Protein AF-A0A6L9QJY6-F1 (afdb_monomer_lite)

Secondary structure (DSSP, 8-state):
---------EEEEE--TTHHHHHHHS-HHHHHHHHHHHHHHHHHHHHHTT-EEEEEETTEEEEEESSSS--TTHHHHHHHHHHHHHHH--

Sequence (90 aa):
DLGGELREVAVIFVDIIGSTRLAADRPPAEVVRLLNDFFAVVVEVIGAHGGWINKFEGDAALAIFGAPLALDGAPGRALAASRELARRLR

Foldseek 3Di:
DPDDDDDDKDKDKDFDPCLVVVCVPDDPVVSVVVLVVLVVLLCVLCVVLPWDFPDDDRRMTMIIFCPPHGDPPRVVSVVVSVVVSVVVVD

Organism: NCBI:txid453573

Radius of gyration: 14.77 Å; chains: 1; bounding box: 30×35×41 Å

pLDDT: mean 94.81, std 6.83, range [54.44, 98.75]

Structure (mmCIF, N/CA/C/O backbone):
data_AF-A0A6L9QJY6-F1
#
_entry.id   AF-A0A6L9QJY6-F1
#
loop_
_atom_site.group_PDB
_atom_site.id
_atom_site.type_symbol
_atom_site.label_atom_id
_atom_site.label_alt_id
_atom_site.label_comp_id
_atom_site.label_asym_id
_atom_site.label_entity_id
_atom_site.label_seq_id
_atom_site.pdbx_PDB_ins_code
_atom_site.Cartn_x
_atom_site.Cartn_y
_atom_site.Cartn_z
_atom_site.occupancy
_atom_site.B_iso_or_equiv
_atom_site.auth_seq_id
_atom_site.auth_comp_id
_atom_site.auth_asym_id
_atom_site.auth_atom_id
_atom_site.pdbx_PDB_model_num
ATOM 1 N N . ASP A 1 1 ? 6.855 23.040 19.843 1.00 54.44 1 ASP A N 1
ATOM 2 C CA . ASP A 1 1 ? 6.802 21.621 19.457 1.00 54.44 1 ASP A CA 1
ATOM 3 C C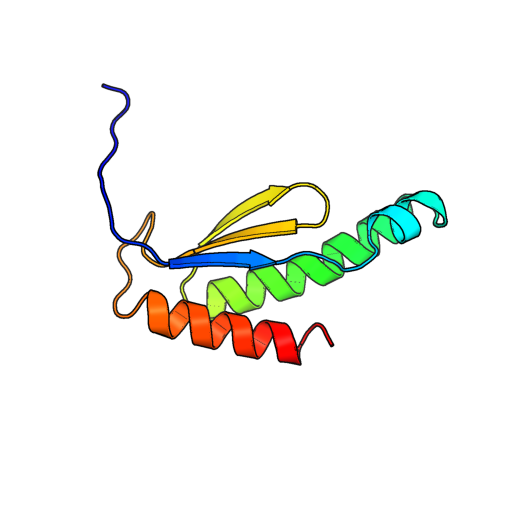 . ASP A 1 1 ? 6.193 21.453 18.087 1.00 54.44 1 ASP A C 1
ATOM 5 O O . ASP A 1 1 ? 5.214 22.123 17.790 1.00 54.44 1 ASP A O 1
ATOM 9 N N . LEU A 1 2 ? 6.763 20.572 17.263 1.00 62.03 2 LEU A N 1
ATOM 10 C CA . LEU A 1 2 ? 6.240 20.240 15.929 1.00 62.03 2 LEU A CA 1
ATOM 11 C C . LEU A 1 2 ? 4.943 19.406 15.969 1.00 62.03 2 LEU A C 1
ATOM 13 O O . LEU A 1 2 ? 4.420 19.067 14.914 1.00 62.03 2 LEU A O 1
ATOM 17 N N . GLY A 1 3 ? 4.399 19.132 17.162 1.00 78.19 3 GLY A N 1
ATOM 18 C CA . GLY A 1 3 ? 3.176 18.354 17.347 1.00 78.19 3 GLY A CA 1
ATOM 19 C C . GLY A 1 3 ? 3.392 16.866 17.059 1.00 78.19 3 GLY A C 1
ATOM 20 O O . GLY A 1 3 ? 4.104 16.481 16.138 1.00 78.19 3 GLY A O 1
ATOM 21 N N . GLY A 1 4 ? 2.801 16.008 17.880 1.00 86.06 4 GLY A N 1
ATOM 22 C CA . GLY A 1 4 ? 2.901 14.561 17.730 1.00 86.06 4 GLY A CA 1
ATOM 23 C C . GLY A 1 4 ? 2.341 13.854 18.951 1.00 86.06 4 GLY A C 1
ATOM 24 O O . GLY A 1 4 ? 2.336 14.409 20.049 1.00 86.06 4 GLY A O 1
ATOM 25 N N . GLU A 1 5 ? 1.862 12.633 18.756 1.00 90.62 5 GLU A N 1
ATOM 26 C CA . GLU A 1 5 ? 1.340 11.801 19.833 1.00 90.62 5 GLU A CA 1
ATOM 27 C C . GLU A 1 5 ? 1.831 10.361 19.693 1.00 90.62 5 GLU A C 1
ATOM 29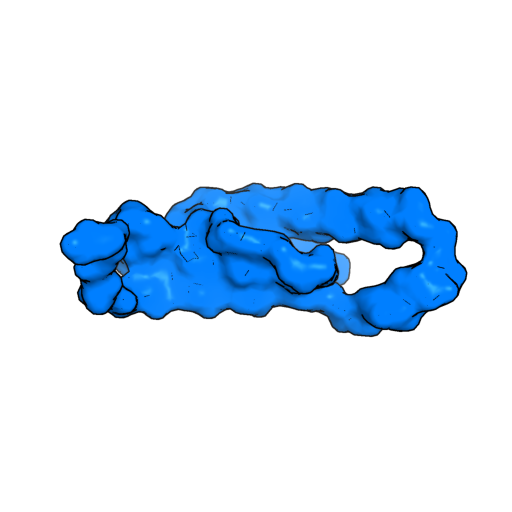 O O . GLU A 1 5 ? 2.137 9.887 18.597 1.00 90.62 5 GLU A O 1
ATOM 34 N N . LEU A 1 6 ? 1.895 9.666 20.826 1.00 91.81 6 LEU A N 1
ATOM 35 C CA . LEU A 1 6 ? 2.070 8.222 20.854 1.00 91.81 6 LEU A CA 1
ATOM 36 C C . LEU A 1 6 ? 0.711 7.575 20.603 1.00 91.81 6 LEU A C 1
ATOM 38 O O . LEU A 1 6 ? -0.238 7.819 21.348 1.00 91.81 6 LEU A O 1
ATOM 42 N N . ARG A 1 7 ? 0.628 6.738 19.569 1.00 91.00 7 ARG A N 1
ATOM 43 C CA . ARG A 1 7 ? -0.593 6.019 19.209 1.00 91.00 7 ARG A CA 1
ATOM 44 C C . ARG A 1 7 ? -0.283 4.573 18.845 1.00 91.00 7 ARG A C 1
ATOM 46 O O . ARG A 1 7 ? 0.701 4.295 18.163 1.00 91.00 7 ARG A O 1
ATOM 53 N N . GLU A 1 8 ? -1.155 3.667 19.271 1.00 94.50 8 GLU A N 1
ATOM 54 C CA . GLU A 1 8 ? -1.150 2.283 18.809 1.00 94.50 8 GLU A CA 1
ATOM 55 C C . GLU A 1 8 ? -1.778 2.190 17.411 1.00 94.50 8 GLU A C 1
ATOM 57 O O . GLU A 1 8 ? -2.892 2.662 17.177 1.00 94.50 8 GLU A O 1
ATOM 62 N N . VAL A 1 9 ? -1.046 1.599 16.470 1.00 97.38 9 VAL A N 1
ATOM 63 C CA . VAL A 1 9 ? -1.442 1.469 15.063 1.00 97.38 9 VAL A CA 1
ATOM 64 C C . VAL A 1 9 ? -1.072 0.087 14.539 1.00 97.38 9 VAL A C 1
ATOM 66 O O . VAL A 1 9 ? -0.196 -0.583 15.087 1.00 97.38 9 VAL A O 1
ATOM 69 N N . ALA A 1 10 ? -1.697 -0.321 13.437 1.00 98.31 10 ALA A N 1
ATOM 70 C CA . ALA A 1 10 ? -1.226 -1.449 12.641 1.00 98.31 10 ALA A CA 1
ATOM 71 C C . ALA A 1 10 ? -0.548 -0.936 11.366 1.00 98.31 10 ALA A C 1
ATOM 73 O O . ALA A 1 10 ? -1.003 0.033 10.760 1.00 98.31 10 ALA A O 1
ATOM 74 N N . VAL A 1 11 ? 0.539 -1.586 10.956 1.00 98.06 11 VAL A N 1
ATOM 75 C CA . VAL A 1 11 ? 1.330 -1.190 9.785 1.00 98.06 11 VAL A CA 1
ATOM 76 C C . VAL A 1 11 ? 1.451 -2.373 8.834 1.00 98.06 11 VAL A C 1
ATOM 78 O O . VAL A 1 11 ? 1.691 -3.499 9.268 1.00 98.06 11 VAL A O 1
ATOM 81 N N . ILE A 1 12 ? 1.295 -2.112 7.539 1.00 98.25 12 ILE A N 1
ATOM 82 C CA . ILE A 1 12 ? 1.581 -3.064 6.466 1.00 98.25 12 ILE A CA 1
ATOM 83 C C . ILE A 1 12 ? 2.764 -2.531 5.667 1.00 98.25 12 ILE A C 1
ATOM 85 O O . ILE A 1 12 ? 2.747 -1.384 5.221 1.00 98.25 12 ILE A O 1
ATOM 89 N N . PHE A 1 13 ? 3.748 -3.397 5.451 1.00 97.44 13 PHE A N 1
ATOM 90 C CA . PHE A 1 13 ? 4.737 -3.253 4.392 1.00 97.44 13 PHE A CA 1
ATOM 91 C C . PHE A 1 13 ? 4.424 -4.280 3.309 1.00 97.44 13 PHE A C 1
ATOM 93 O O . PHE A 1 13 ? 4.214 -5.456 3.614 1.00 97.44 13 PHE A O 1
ATOM 100 N N . VAL A 1 14 ? 4.372 -3.836 2.059 1.00 96.38 14 VAL A N 1
ATOM 101 C CA . VAL A 1 14 ? 4.180 -4.700 0.891 1.00 96.38 14 VAL A CA 1
ATOM 102 C C . VAL A 1 14 ? 5.242 -4.366 -0.142 1.00 96.38 14 VAL A C 1
ATOM 104 O O . VAL A 1 14 ? 5.515 -3.192 -0.365 1.00 96.38 14 VAL A O 1
ATOM 107 N N . ASP A 1 15 ? 5.836 -5.395 -0.737 1.00 96.06 15 ASP A N 1
ATOM 108 C CA . ASP A 1 15 ? 6.993 -5.281 -1.620 1.00 96.06 15 ASP A CA 1
ATOM 109 C C . ASP A 1 15 ? 6.934 -6.312 -2.759 1.00 96.06 15 ASP A C 1
ATOM 111 O O . ASP A 1 15 ? 6.306 -7.371 -2.617 1.00 96.06 15 ASP A O 1
ATOM 115 N N . ILE A 1 16 ? 7.579 -6.009 -3.888 1.00 95.00 16 ILE A N 1
ATOM 116 C CA . ILE A 1 16 ? 7.628 -6.882 -5.064 1.00 95.00 16 ILE A CA 1
ATOM 117 C C . ILE A 1 16 ? 8.850 -7.799 -4.985 1.00 95.00 16 ILE A C 1
ATOM 119 O O . ILE A 1 16 ? 9.998 -7.388 -5.138 1.00 95.00 16 ILE A O 1
ATOM 123 N N . ILE A 1 17 ? 8.606 -9.103 -4.876 1.00 94.31 17 ILE A N 1
ATOM 124 C CA . ILE A 1 17 ? 9.679 -10.102 -4.876 1.00 94.31 17 ILE A CA 1
ATOM 125 C C . ILE A 1 17 ? 10.439 -10.073 -6.214 1.00 94.31 17 ILE A C 1
ATOM 127 O O . ILE A 1 17 ? 9.867 -10.293 -7.281 1.00 94.31 17 ILE A O 1
ATOM 131 N N . GLY A 1 18 ? 11.759 -9.875 -6.152 1.00 92.75 18 GLY A N 1
ATOM 132 C CA . GLY A 1 18 ? 12.637 -9.899 -7.329 1.00 92.75 18 GLY A CA 1
ATOM 133 C C . GLY A 1 18 ? 12.651 -8.602 -8.146 1.00 92.75 18 GLY A C 1
ATOM 134 O O . GLY A 1 18 ? 13.201 -8.584 -9.251 1.00 92.75 18 GLY A O 1
ATOM 135 N N . SER A 1 19 ? 12.097 -7.522 -7.604 1.00 91.31 19 SER A N 1
ATOM 136 C CA . SER A 1 19 ? 12.093 -6.170 -8.172 1.00 91.31 19 SER A CA 1
ATOM 137 C C . SER A 1 19 ? 13.453 -5.673 -8.662 1.00 91.31 19 SER A C 1
ATOM 139 O O . SER A 1 19 ? 13.541 -5.125 -9.756 1.00 91.31 19 SER A O 1
ATOM 141 N N . THR A 1 20 ? 14.537 -5.906 -7.915 1.00 91.00 20 THR A N 1
ATOM 142 C CA . THR A 1 20 ? 15.882 -5.446 -8.295 1.00 91.00 20 THR A CA 1
ATOM 143 C C . THR A 1 20 ? 16.324 -6.059 -9.620 1.00 91.00 20 THR A C 1
ATOM 145 O O . THR A 1 20 ? 16.891 -5.374 -10.468 1.00 91.00 20 THR A O 1
ATOM 148 N N . ARG A 1 21 ? 16.023 -7.347 -9.832 1.00 93.50 21 ARG A N 1
ATOM 149 C CA . ARG A 1 21 ? 16.314 -8.032 -11.098 1.00 93.50 21 ARG A CA 1
ATOM 150 C C . ARG A 1 21 ? 15.426 -7.499 -12.217 1.00 93.50 21 ARG A C 1
ATOM 152 O O . ARG A 1 21 ? 15.921 -7.207 -13.297 1.00 93.50 21 ARG A O 1
ATOM 159 N N . LEU A 1 22 ? 14.131 -7.322 -11.945 1.00 91.06 22 LEU A N 1
ATOM 160 C CA . LEU A 1 22 ? 13.201 -6.722 -12.906 1.00 91.06 22 LEU A CA 1
ATOM 161 C C . LEU A 1 22 ? 13.674 -5.336 -13.359 1.00 91.06 22 LEU A C 1
ATOM 163 O O . LEU A 1 22 ? 13.601 -5.036 -14.545 1.00 91.06 22 LEU A O 1
ATOM 167 N N . ALA A 1 23 ? 14.184 -4.522 -12.435 1.00 92.00 23 ALA A N 1
ATOM 168 C CA . ALA A 1 23 ? 14.706 -3.193 -12.722 1.00 92.00 23 ALA A CA 1
ATOM 169 C C . ALA A 1 23 ? 16.020 -3.214 -13.519 1.00 92.00 23 ALA A C 1
ATOM 171 O O . ALA A 1 23 ? 16.259 -2.302 -14.306 1.00 92.00 23 ALA A O 1
ATOM 172 N N . ALA A 1 24 ? 16.858 -4.239 -13.335 1.00 94.38 24 ALA A N 1
ATOM 173 C CA . ALA A 1 24 ? 18.113 -4.395 -14.069 1.00 94.38 24 ALA A CA 1
ATOM 174 C C . ALA A 1 24 ? 17.905 -4.889 -15.511 1.00 94.38 24 ALA A C 1
ATOM 176 O O . ALA A 1 24 ? 18.596 -4.437 -16.422 1.00 94.38 24 ALA A O 1
ATOM 177 N N . ASP A 1 25 ? 16.946 -5.795 -15.715 1.00 95.00 25 ASP A N 1
ATOM 178 C CA . ASP A 1 25 ? 16.797 -6.528 -16.977 1.00 95.00 25 ASP A CA 1
ATOM 179 C C . ASP A 1 25 ? 15.753 -5.914 -17.927 1.00 95.00 25 ASP A C 1
ATOM 181 O O . ASP A 1 25 ? 15.640 -6.342 -19.079 1.00 95.00 25 ASP A O 1
ATOM 185 N N . ARG A 1 26 ? 14.958 -4.936 -17.468 1.00 94.06 26 ARG A N 1
ATOM 186 C CA . ARG A 1 26 ? 13.861 -4.344 -18.253 1.00 94.06 26 ARG A CA 1
ATOM 187 C C . ARG A 1 26 ? 14.069 -2.864 -18.564 1.00 94.06 26 ARG A C 1
ATOM 189 O O . ARG A 1 26 ? 14.676 -2.140 -17.776 1.00 94.06 26 ARG A O 1
ATOM 196 N N . PRO A 1 27 ? 13.488 -2.364 -19.671 1.00 97.12 27 PRO A N 1
ATOM 197 C CA . PRO A 1 27 ? 13.456 -0.934 -19.943 1.00 97.12 27 PRO A CA 1
ATOM 198 C C . PRO A 1 27 ? 12.758 -0.159 -18.808 1.00 97.12 27 PRO A C 1
ATOM 200 O O . PRO A 1 27 ? 11.700 -0.596 -18.342 1.00 97.12 27 PRO A O 1
ATOM 203 N N . PRO A 1 28 ? 13.252 1.033 -18.416 1.00 94.94 28 PRO A N 1
ATOM 204 C CA . PRO A 1 28 ? 12.681 1.807 -17.309 1.00 94.94 28 PRO A CA 1
ATOM 205 C C . PRO A 1 28 ? 11.176 2.078 -17.430 1.00 94.94 28 PRO A C 1
ATOM 207 O O . PRO A 1 28 ? 10.448 2.007 -16.444 1.00 94.94 28 PRO A O 1
ATOM 210 N N . ALA A 1 29 ? 10.682 2.333 -18.646 1.00 96.50 29 ALA A N 1
ATOM 211 C CA . ALA A 1 29 ? 9.259 2.569 -18.889 1.00 96.50 29 ALA A CA 1
ATOM 212 C C . ALA A 1 29 ? 8.383 1.349 -18.545 1.00 96.50 29 ALA A C 1
ATOM 214 O O . ALA A 1 29 ? 7.254 1.508 -18.082 1.00 96.50 29 ALA A O 1
ATOM 215 N N . GLU A 1 30 ? 8.895 0.130 -18.739 1.00 95.81 30 GLU A N 1
ATOM 216 C CA . GLU A 1 30 ? 8.168 -1.086 -18.371 1.00 95.81 30 GLU A CA 1
ATOM 217 C C . GLU A 1 30 ? 8.142 -1.300 -16.861 1.00 95.81 30 GLU A C 1
ATOM 219 O O . GLU A 1 30 ? 7.112 -1.709 -16.327 1.00 95.81 30 GLU A O 1
ATOM 224 N N . VAL A 1 31 ? 9.251 -0.994 -16.183 1.00 95.19 31 VAL A N 1
ATOM 225 C CA . VAL A 1 31 ? 9.355 -1.060 -14.720 1.00 95.19 31 VAL A CA 1
ATOM 226 C C . VAL A 1 31 ? 8.372 -0.080 -14.085 1.00 95.19 31 VAL A C 1
ATOM 228 O O . VAL A 1 31 ? 7.590 -0.471 -13.227 1.00 95.19 31 VAL A O 1
ATOM 231 N N . VAL A 1 32 ? 8.337 1.170 -14.559 1.00 95.12 32 VAL A N 1
ATOM 232 C CA . VAL A 1 32 ? 7.397 2.190 -14.063 1.00 95.12 32 VAL A CA 1
ATOM 233 C C . VAL A 1 32 ? 5.945 1.762 -14.266 1.00 95.12 32 VAL A C 1
ATOM 235 O O . VAL A 1 32 ? 5.132 1.923 -13.361 1.00 95.12 32 VAL A O 1
ATOM 238 N N . ARG A 1 33 ? 5.606 1.186 -15.426 1.00 96.12 33 ARG A N 1
ATOM 239 C CA . ARG A 1 33 ? 4.251 0.678 -15.676 1.00 96.12 33 ARG A CA 1
ATOM 240 C C . ARG A 1 33 ? 3.878 -0.435 -14.695 1.00 96.12 33 ARG A C 1
ATOM 242 O O . ARG A 1 33 ? 2.819 -0.355 -14.087 1.00 96.12 33 ARG A O 1
ATOM 249 N N . LEU A 1 34 ? 4.767 -1.409 -14.489 1.00 94.94 34 LEU A N 1
ATOM 250 C CA . LEU A 1 34 ? 4.559 -2.488 -13.518 1.00 94.94 34 LEU A CA 1
ATOM 251 C C . LEU A 1 34 ? 4.348 -1.946 -12.096 1.00 94.94 34 LEU A C 1
ATOM 253 O O . LEU A 1 34 ? 3.432 -2.384 -11.406 1.00 94.94 34 LEU A O 1
ATOM 257 N N . LEU A 1 35 ? 5.178 -0.990 -11.669 1.00 96.12 35 LEU A N 1
ATOM 258 C CA . LEU A 1 35 ? 5.056 -0.362 -10.353 1.00 96.12 35 LEU A CA 1
ATOM 259 C C . LEU A 1 35 ? 3.725 0.378 -10.204 1.00 96.12 35 LEU A C 1
ATOM 261 O O . LEU A 1 35 ? 3.063 0.232 -9.183 1.00 96.12 35 LEU A O 1
ATOM 265 N N . ASN A 1 36 ? 3.298 1.124 -11.223 1.00 96.62 36 ASN A N 1
ATOM 266 C CA . ASN A 1 36 ? 2.014 1.823 -11.192 1.00 96.62 36 ASN A CA 1
ATOM 267 C C . ASN A 1 36 ? 0.829 0.852 -11.105 1.00 96.62 36 ASN A C 1
ATOM 269 O O . ASN A 1 36 ? -0.089 1.099 -10.325 1.00 96.62 36 ASN A O 1
ATOM 273 N N . ASP A 1 37 ? 0.864 -0.259 -11.846 1.00 96.31 37 ASP A N 1
ATOM 274 C CA . ASP A 1 37 ? -0.180 -1.289 -11.788 1.00 96.31 37 ASP A CA 1
ATOM 275 C C . ASP A 1 37 ? -0.234 -1.946 -10.395 1.00 96.31 37 ASP A C 1
ATOM 277 O O . ASP A 1 37 ? -1.311 -2.115 -9.817 1.00 96.31 37 ASP A O 1
ATOM 281 N N . PHE A 1 38 ? 0.930 -2.250 -9.812 1.00 97.06 38 PHE A N 1
ATOM 282 C CA . PHE A 1 38 ? 1.047 -2.746 -8.439 1.00 97.06 38 PHE A CA 1
ATOM 283 C C . PHE A 1 38 ? 0.500 -1.738 -7.416 1.00 97.06 38 PHE A C 1
ATOM 285 O O . PHE A 1 38 ? -0.356 -2.084 -6.598 1.00 97.06 38 PHE A O 1
ATOM 292 N N . PHE A 1 39 ? 0.939 -0.477 -7.477 1.00 97.88 39 PHE A N 1
ATOM 293 C CA . PHE A 1 39 ? 0.511 0.558 -6.539 1.00 97.88 39 PHE A CA 1
ATOM 294 C C . PHE A 1 39 ? -0.975 0.880 -6.658 1.00 97.88 39 PHE A C 1
ATOM 296 O O . PHE A 1 39 ? -1.601 1.144 -5.635 1.00 97.88 39 PHE A O 1
ATOM 303 N N . ALA A 1 40 ? -1.564 0.807 -7.853 1.00 98.00 40 ALA A N 1
ATOM 304 C CA . ALA A 1 40 ? -3.001 0.984 -8.030 1.00 98.00 40 ALA A CA 1
ATOM 305 C C . ALA A 1 40 ? -3.795 -0.040 -7.204 1.00 98.00 40 ALA A C 1
ATOM 307 O O . ALA A 1 40 ? -4.694 0.339 -6.452 1.00 98.00 40 ALA A O 1
ATOM 308 N N . VAL A 1 41 ? -3.407 -1.321 -7.262 1.00 98.38 41 VAL A N 1
ATOM 309 C CA . VAL A 1 41 ? -4.026 -2.379 -6.448 1.00 98.38 41 VAL A CA 1
ATOM 310 C C . VAL A 1 41 ? -3.795 -2.137 -4.958 1.00 98.38 41 VAL A C 1
ATOM 312 O O . VAL A 1 41 ? -4.727 -2.276 -4.164 1.00 98.38 41 VAL A O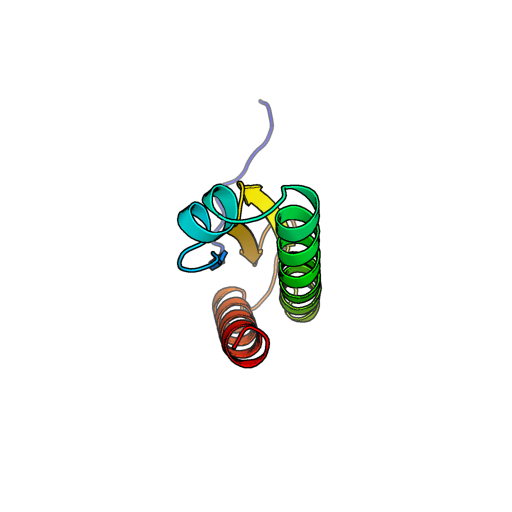 1
ATOM 315 N N . VAL A 1 42 ? -2.573 -1.764 -4.564 1.00 98.44 42 VAL A N 1
ATOM 316 C CA . VAL A 1 42 ? -2.244 -1.502 -3.157 1.00 98.44 42 VAL A CA 1
ATOM 317 C C . VAL A 1 42 ? -3.077 -0.352 -2.595 1.00 98.44 42 VAL A C 1
ATOM 319 O O . VAL A 1 42 ? -3.713 -0.517 -1.558 1.00 98.44 42 VAL A O 1
ATOM 322 N N . VAL A 1 43 ? -3.117 0.792 -3.280 1.00 98.38 43 VAL A N 1
ATOM 323 C CA . VAL A 1 43 ? -3.879 1.980 -2.863 1.00 98.38 43 VAL A CA 1
ATOM 324 C C . VAL A 1 43 ? -5.362 1.653 -2.728 1.00 98.38 43 VAL A C 1
ATOM 326 O O . VAL A 1 43 ? -5.974 2.003 -1.719 1.00 98.38 43 VAL A O 1
ATOM 329 N N . GLU A 1 44 ? -5.928 0.959 -3.716 1.00 98.62 44 GLU A N 1
ATOM 330 C CA . GLU A 1 44 ? -7.340 0.586 -3.719 1.00 98.62 44 GLU A CA 1
ATOM 331 C C . GLU A 1 44 ? -7.688 -0.303 -2.519 1.00 98.62 44 GLU A C 1
ATOM 333 O O . GLU A 1 44 ? -8.611 0.009 -1.766 1.00 98.62 44 GLU A O 1
ATOM 338 N N . VAL A 1 45 ? -6.924 -1.379 -2.296 1.00 98.75 45 VAL A N 1
ATOM 339 C CA . VAL A 1 45 ? -7.189 -2.313 -1.194 1.00 98.75 45 VAL A CA 1
ATOM 340 C C . VAL A 1 45 ? -6.956 -1.642 0.157 1.00 98.75 45 VAL A C 1
ATOM 342 O O . VAL A 1 45 ? -7.807 -1.730 1.037 1.00 98.75 45 VAL A O 1
ATOM 345 N N . ILE A 1 46 ? -5.843 -0.930 0.346 1.00 98.50 46 ILE A N 1
ATOM 346 C CA . ILE A 1 46 ? -5.566 -0.241 1.615 1.00 98.50 46 ILE A CA 1
ATOM 347 C C . ILE A 1 46 ? -6.690 0.747 1.951 1.00 98.50 46 ILE A C 1
ATOM 349 O O . ILE A 1 46 ? -7.216 0.710 3.067 1.00 98.50 46 ILE A O 1
ATOM 353 N N . GLY A 1 47 ? -7.110 1.564 0.979 1.00 98.12 47 GLY A N 1
ATOM 354 C CA . GLY A 1 47 ? -8.210 2.511 1.147 1.00 98.12 47 GLY A CA 1
ATOM 355 C C . GLY A 1 47 ? -9.544 1.829 1.463 1.00 98.12 47 GLY A C 1
ATOM 356 O O . GLY A 1 47 ? -10.243 2.255 2.382 1.00 98.12 47 GLY A O 1
ATOM 357 N N . ALA A 1 48 ? -9.874 0.727 0.780 1.00 98.50 48 ALA A N 1
ATOM 358 C CA . ALA A 1 48 ? -11.110 -0.029 1.009 1.00 98.50 48 ALA A CA 1
ATOM 359 C C . ALA A 1 48 ? -11.222 -0.593 2.439 1.00 98.50 48 ALA A C 1
ATOM 361 O O . ALA A 1 48 ? -12.322 -0.704 2.983 1.00 98.50 48 ALA A O 1
ATOM 362 N N . HIS A 1 49 ? -10.090 -0.901 3.080 1.00 98.50 49 HIS A N 1
ATOM 363 C CA . HIS A 1 49 ? -10.049 -1.379 4.468 1.00 98.50 49 HIS A CA 1
ATOM 364 C C . HIS A 1 49 ? -9.868 -0.253 5.503 1.00 98.50 49 HIS A C 1
ATOM 366 O O . HIS A 1 49 ? -9.877 -0.515 6.710 1.00 98.50 49 HIS A O 1
ATOM 372 N N . GLY A 1 50 ? -9.793 1.008 5.063 1.00 97.94 50 GLY A N 1
ATOM 373 C CA . GLY A 1 50 ? -9.665 2.193 5.919 1.00 97.94 50 GLY A CA 1
ATOM 374 C C . GLY A 1 50 ? -8.230 2.525 6.335 1.00 97.94 50 GLY A C 1
ATOM 375 O O . GLY A 1 50 ? -8.034 3.325 7.248 1.00 97.94 50 GLY A O 1
ATOM 376 N N . GLY A 1 51 ? -7.235 1.901 5.706 1.00 97.88 51 GLY A N 1
ATOM 377 C CA . GLY A 1 51 ? -5.833 2.248 5.896 1.00 97.88 51 GLY A CA 1
ATOM 378 C C . GLY A 1 51 ? -5.432 3.470 5.073 1.00 97.88 51 GLY A C 1
ATOM 379 O O . GLY A 1 51 ? -6.129 3.895 4.151 1.00 97.88 51 GLY A O 1
ATOM 380 N N . TRP A 1 52 ? -4.271 4.023 5.398 1.00 97.50 52 TRP A N 1
ATOM 381 C CA . TRP A 1 52 ? -3.699 5.185 4.737 1.00 97.50 52 TRP A CA 1
ATOM 382 C C . TRP A 1 52 ? -2.299 4.865 4.219 1.00 97.50 52 TRP A C 1
ATOM 384 O O . TRP A 1 52 ? -1.472 4.315 4.948 1.00 97.50 52 TRP A O 1
ATOM 394 N N . ILE A 1 53 ? -2.023 5.203 2.957 1.00 97.75 53 ILE A N 1
ATOM 395 C CA . ILE A 1 53 ? -0.677 5.073 2.394 1.00 97.75 53 ILE A CA 1
ATOM 396 C C . ILE A 1 53 ? 0.177 6.206 2.938 1.00 97.75 53 ILE A C 1
ATOM 398 O O . ILE A 1 53 ? -0.051 7.370 2.619 1.00 97.75 53 ILE A O 1
AT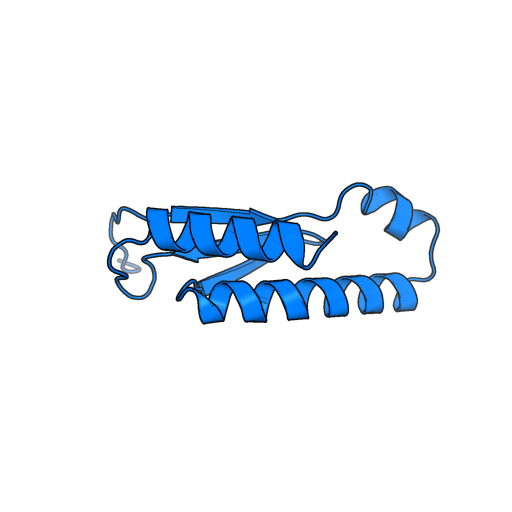OM 402 N N . ASN A 1 54 ? 1.184 5.845 3.724 1.00 97.06 54 ASN A N 1
ATOM 403 C CA . ASN A 1 54 ? 2.136 6.807 4.251 1.00 97.06 54 ASN A CA 1
ATOM 404 C C . ASN A 1 54 ? 3.158 7.212 3.203 1.00 97.06 54 ASN A C 1
ATOM 406 O O . ASN A 1 54 ? 3.455 8.395 3.057 1.00 97.06 54 ASN A O 1
ATOM 410 N N . LYS A 1 55 ? 3.697 6.228 2.479 1.00 96.19 55 LYS A N 1
ATOM 411 C CA . LYS A 1 55 ? 4.617 6.467 1.369 1.00 96.19 55 LYS A CA 1
ATOM 412 C C . LYS A 1 55 ? 4.872 5.220 0.539 1.00 96.19 55 LYS A C 1
ATOM 414 O O . LYS A 1 55 ? 4.616 4.094 0.969 1.00 96.19 55 LYS A O 1
ATOM 419 N N . PHE A 1 56 ? 5.446 5.485 -0.625 1.00 96.44 56 PHE A N 1
ATOM 420 C CA . PHE A 1 56 ? 6.082 4.515 -1.498 1.00 96.44 56 PHE A CA 1
ATOM 421 C C . PHE A 1 56 ? 7.600 4.628 -1.341 1.00 96.44 56 PHE A C 1
ATOM 423 O O . PHE A 1 56 ? 8.137 5.736 -1.274 1.00 96.44 56 PHE A O 1
ATOM 430 N N . GLU A 1 57 ? 8.282 3.491 -1.267 1.00 93.06 57 GLU A N 1
ATOM 431 C CA . GLU A 1 57 ? 9.731 3.393 -1.090 1.00 93.06 57 GLU A CA 1
ATOM 432 C C . GLU A 1 57 ? 10.292 2.470 -2.173 1.00 93.06 57 GLU A C 1
ATOM 434 O O . GLU A 1 57 ? 10.458 1.274 -1.968 1.00 93.06 57 GLU A O 1
ATOM 439 N N . GLY A 1 58 ? 10.538 3.038 -3.357 1.00 91.38 58 GLY A N 1
ATOM 440 C CA . GLY A 1 58 ? 10.971 2.268 -4.521 1.00 91.38 58 GLY A CA 1
ATOM 441 C C . GLY A 1 58 ? 9.843 1.387 -5.054 1.00 91.38 58 GLY A C 1
ATOM 442 O O . GLY A 1 58 ? 8.911 1.883 -5.679 1.00 91.38 58 GLY A O 1
ATOM 443 N N . ASP A 1 59 ? 9.962 0.091 -4.814 1.00 94.12 59 ASP A N 1
ATOM 444 C CA . ASP A 1 59 ? 9.045 -0.997 -5.155 1.00 94.12 59 ASP A CA 1
ATOM 445 C C . ASP A 1 59 ? 8.106 -1.397 -4.010 1.00 94.12 59 ASP A C 1
ATOM 447 O O . ASP A 1 59 ? 7.149 -2.143 -4.228 1.00 94.12 59 ASP A O 1
ATOM 451 N N . ALA A 1 60 ? 8.332 -0.849 -2.817 1.00 96.00 60 ALA A N 1
ATOM 452 C CA . ALA A 1 60 ? 7.526 -1.119 -1.643 1.00 96.00 60 ALA A CA 1
ATOM 453 C C . ALA A 1 60 ? 6.519 0.001 -1.338 1.00 96.00 60 ALA A C 1
ATOM 455 O O . ALA A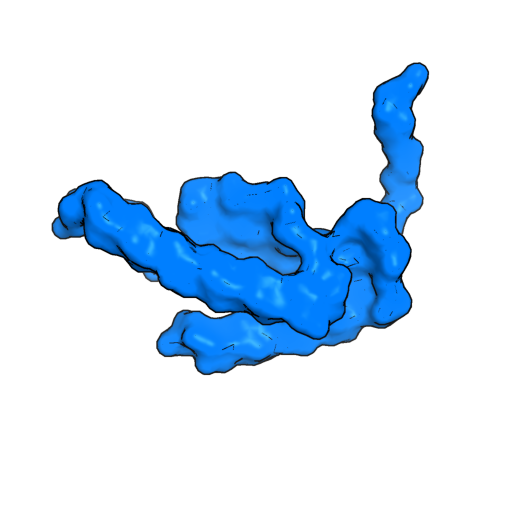 1 60 ? 6.680 1.165 -1.720 1.00 96.00 60 ALA A O 1
ATOM 456 N N . ALA A 1 61 ? 5.483 -0.342 -0.575 1.00 97.88 61 ALA A N 1
ATOM 457 C CA . ALA A 1 61 ? 4.554 0.608 0.024 1.00 97.88 61 ALA A CA 1
ATOM 458 C C . ALA A 1 61 ? 4.412 0.365 1.532 1.00 97.88 61 ALA A C 1
ATOM 460 O O . ALA A 1 61 ? 4.324 -0.779 1.987 1.00 97.88 61 ALA A O 1
ATOM 461 N N . LEU A 1 62 ? 4.334 1.461 2.292 1.00 98.31 62 LEU A N 1
ATOM 462 C CA . LEU A 1 62 ? 4.050 1.472 3.727 1.00 98.31 62 LEU A CA 1
ATOM 463 C C . LEU A 1 62 ? 2.652 2.048 3.952 1.00 98.31 62 LEU A C 1
ATOM 465 O O . LEU A 1 62 ? 2.395 3.220 3.655 1.00 98.31 62 LEU A O 1
ATOM 469 N N . ALA A 1 63 ? 1.763 1.237 4.519 1.00 98.31 63 ALA A N 1
ATOM 470 C CA . ALA A 1 63 ? 0.414 1.635 4.898 1.00 98.31 63 ALA A CA 1
ATOM 471 C C . ALA A 1 63 ? 0.214 1.585 6.415 1.00 98.31 63 ALA A C 1
ATOM 473 O O . ALA A 1 63 ? 0.710 0.681 7.085 1.00 98.31 63 ALA A O 1
ATOM 474 N N . ILE A 1 64 ? -0.548 2.536 6.948 1.00 98.31 64 ILE A N 1
ATOM 475 C CA . ILE A 1 64 ? -0.854 2.658 8.374 1.00 98.31 64 ILE A CA 1
ATOM 476 C C . ILE A 1 64 ? -2.367 2.574 8.576 1.00 98.31 64 ILE A C 1
ATOM 478 O O . ILE A 1 64 ? -3.145 3.169 7.836 1.00 98.31 64 ILE A O 1
ATOM 482 N N . PHE A 1 65 ? -2.788 1.842 9.601 1.00 98.50 65 PHE A N 1
ATOM 483 C CA . PHE A 1 65 ? -4.170 1.715 10.047 1.00 98.50 65 PHE A CA 1
ATOM 484 C C . PHE A 1 65 ? -4.265 2.267 11.469 1.00 98.50 65 PHE A C 1
ATOM 486 O O . PHE A 1 65 ? -3.531 1.829 12.355 1.00 98.50 65 PHE A O 1
ATOM 493 N N . GLY A 1 66 ? -5.170 3.223 11.687 1.00 96.94 66 GLY A N 1
ATOM 494 C CA . GLY A 1 66 ? -5.313 3.928 12.968 1.00 96.94 66 GLY A CA 1
ATOM 495 C C . GLY A 1 66 ? -4.563 5.261 13.052 1.00 96.94 66 GLY A C 1
ATOM 496 O O . GLY A 1 66 ? -4.638 5.930 14.080 1.00 96.94 66 GLY A O 1
ATOM 497 N N . ALA A 1 67 ? -3.882 5.693 11.987 1.00 95.00 67 ALA A N 1
ATOM 498 C CA . ALA A 1 67 ? -3.353 7.050 11.851 1.00 95.00 67 ALA A CA 1
ATOM 499 C C . ALA A 1 67 ? -3.379 7.511 10.376 1.00 95.00 67 ALA A C 1
ATOM 501 O O . ALA A 1 67 ? -3.287 6.665 9.486 1.00 95.00 67 ALA A O 1
ATOM 502 N N . PRO A 1 68 ? -3.502 8.827 10.098 1.00 91.12 68 PRO A N 1
ATOM 503 C CA . PRO A 1 68 ? -3.644 9.926 11.068 1.00 91.12 68 PRO A CA 1
ATOM 504 C C . PRO A 1 68 ? -5.022 9.957 11.752 1.00 91.12 68 PRO A C 1
ATOM 506 O O . PRO A 1 68 ? -5.158 10.464 12.866 1.00 91.12 68 PRO A O 1
ATOM 509 N N . LEU A 1 69 ? -6.035 9.349 11.134 1.00 91.06 69 LEU A N 1
ATOM 510 C CA . LEU A 1 69 ? -7.373 9.206 11.703 1.00 91.06 69 LEU A CA 1
ATOM 511 C C . LEU A 1 69 ? -7.466 7.932 12.546 1.00 91.06 69 LEU A C 1
ATOM 513 O O . LEU A 1 69 ? -6.903 6.900 12.180 1.00 91.06 69 LEU A O 1
ATOM 517 N N . ALA A 1 70 ? -8.181 8.011 13.669 1.00 93.38 70 ALA A N 1
ATOM 518 C CA . ALA A 1 70 ? -8.488 6.839 14.478 1.00 93.38 70 ALA A CA 1
ATOM 519 C C . ALA A 1 70 ? -9.305 5.828 13.658 1.00 93.38 70 ALA A C 1
ATOM 521 O O . ALA A 1 70 ? -10.133 6.210 12.829 1.00 93.38 70 ALA A O 1
ATOM 522 N N . LEU A 1 71 ? -9.059 4.540 13.890 1.00 96.19 71 LEU A N 1
ATOM 523 C CA . LEU A 1 71 ? -9.723 3.461 13.170 1.00 96.19 71 LEU A CA 1
ATOM 524 C C . LEU A 1 71 ? -9.977 2.283 14.105 1.00 96.19 71 LEU A C 1
ATOM 526 O O . LEU A 1 71 ? -9.044 1.586 14.511 1.00 96.19 71 LEU A O 1
ATOM 530 N N . ASP A 1 72 ? -11.249 2.032 14.393 1.00 96.19 72 ASP A N 1
ATOM 531 C CA . ASP A 1 72 ? -11.647 0.905 15.226 1.00 96.19 72 ASP A CA 1
ATOM 532 C C . ASP A 1 72 ? -11.287 -0.424 14.559 1.00 96.19 72 ASP A C 1
ATOM 534 O O . ASP A 1 72 ? -11.553 -0.663 13.373 1.00 96.19 72 ASP A O 1
ATOM 538 N N . GLY A 1 73 ? -10.664 -1.307 15.341 1.00 97.12 73 GLY A N 1
ATOM 539 C CA . GLY A 1 73 ? -10.217 -2.609 14.860 1.00 97.12 73 GLY A CA 1
ATOM 540 C C . GLY A 1 73 ? -9.086 -2.530 13.831 1.00 97.12 73 GLY A C 1
ATOM 541 O O . GLY A 1 73 ? -8.999 -3.415 12.977 1.00 97.12 73 GLY A O 1
ATOM 542 N N . ALA A 1 74 ? -8.223 -1.505 13.898 1.00 98.06 74 ALA A N 1
ATOM 543 C CA . ALA A 1 74 ? -7.087 -1.322 12.989 1.00 98.06 74 ALA A CA 1
ATOM 544 C C . ALA A 1 74 ? -6.272 -2.610 12.718 1.00 98.06 74 ALA A C 1
ATOM 546 O O . ALA A 1 74 ? -6.058 -2.907 11.541 1.00 98.06 74 ALA A O 1
ATOM 547 N N . PRO A 1 75 ? -5.903 -3.445 13.717 1.00 98.19 75 PRO A N 1
ATOM 548 C CA . PRO A 1 75 ? -5.205 -4.708 13.449 1.00 98.19 75 PRO A CA 1
ATOM 549 C C . PRO A 1 75 ? -6.016 -5.702 12.603 1.00 98.19 75 PRO A C 1
ATOM 551 O O . PRO A 1 75 ? -5.482 -6.333 11.691 1.00 98.19 75 PRO A O 1
ATOM 554 N N . GLY A 1 76 ? -7.320 -5.828 12.869 1.00 98.56 76 GLY A N 1
ATOM 555 C CA . GLY A 1 76 ? -8.206 -6.724 12.121 1.00 98.56 76 GLY A CA 1
ATOM 556 C C . GLY A 1 76 ? -8.413 -6.265 10.678 1.00 98.56 76 GLY A C 1
ATOM 557 O O . GLY A 1 76 ? -8.385 -7.081 9.756 1.00 98.56 76 GLY A O 1
ATOM 558 N N . ARG A 1 77 ? -8.553 -4.952 10.474 1.00 98.62 77 ARG A N 1
ATOM 559 C CA . ARG A 1 77 ? -8.655 -4.332 9.146 1.00 98.62 77 ARG A CA 1
ATOM 560 C C . ARG A 1 77 ? -7.361 -4.464 8.349 1.00 98.62 77 ARG A C 1
ATOM 562 O O . ARG A 1 77 ? -7.414 -4.848 7.186 1.00 98.62 77 ARG A O 1
ATOM 569 N N . ALA A 1 78 ? -6.210 -4.247 8.984 1.00 98.69 78 ALA A N 1
ATOM 570 C CA . ALA A 1 78 ? -4.912 -4.478 8.358 1.00 98.69 78 ALA A CA 1
ATOM 571 C C . ALA A 1 78 ? -4.763 -5.943 7.909 1.00 98.69 78 ALA A C 1
ATOM 573 O O . ALA A 1 78 ? -4.386 -6.213 6.772 1.00 98.69 78 ALA A O 1
ATOM 574 N N . LEU A 1 79 ? -5.144 -6.910 8.752 1.00 98.62 79 LEU A N 1
ATOM 575 C CA . LEU A 1 79 ? -5.120 -8.326 8.375 1.00 98.62 79 LEU A CA 1
ATOM 576 C C . LEU A 1 79 ? -6.064 -8.645 7.201 1.00 98.62 79 LEU A C 1
ATOM 578 O O . LEU A 1 79 ? -5.706 -9.436 6.324 1.00 98.62 79 LEU A O 1
ATOM 582 N N . ALA A 1 80 ? -7.261 -8.053 7.172 1.00 98.75 80 ALA A N 1
ATOM 583 C CA . ALA A 1 80 ? -8.202 -8.215 6.065 1.00 98.75 80 ALA A CA 1
ATOM 584 C C . ALA A 1 80 ? -7.635 -7.650 4.750 1.00 98.75 80 ALA A C 1
ATOM 586 O O . ALA A 1 80 ? -7.653 -8.353 3.736 1.00 98.75 80 ALA A O 1
ATOM 587 N N . ALA A 1 81 ? -7.036 -6.456 4.794 1.00 98.75 81 ALA A N 1
ATOM 588 C CA . ALA A 1 81 ? -6.350 -5.846 3.658 1.00 98.75 81 ALA A CA 1
ATOM 589 C C . ALA A 1 81 ? -5.203 -6.727 3.145 1.00 98.75 81 ALA A C 1
ATOM 591 O O . ALA A 1 81 ? -5.148 -7.037 1.957 1.00 98.75 81 ALA A O 1
ATOM 592 N N . SER A 1 82 ? -4.335 -7.217 4.037 1.00 98.50 82 SER A N 1
ATOM 593 C CA . SER A 1 82 ? -3.224 -8.109 3.677 1.00 98.50 82 SER A CA 1
ATOM 594 C C . SER A 1 82 ? -3.696 -9.378 2.965 1.00 98.50 82 SER A C 1
ATOM 596 O O . SER A 1 82 ? -3.080 -9.812 1.992 1.00 98.50 82 SER A O 1
ATOM 598 N N . ARG A 1 83 ? -4.807 -9.977 3.413 1.00 98.50 83 ARG A N 1
ATOM 599 C CA . ARG A 1 83 ? -5.389 -11.166 2.765 1.00 98.50 83 ARG A CA 1
ATOM 600 C C . ARG A 1 83 ? -5.915 -10.864 1.367 1.00 98.50 83 ARG A C 1
ATOM 602 O O . ARG A 1 83 ? -5.783 -11.701 0.477 1.00 98.50 83 ARG A O 1
ATOM 609 N N . GLU A 1 84 ? -6.514 -9.695 1.170 1.00 98.69 84 GLU A N 1
ATOM 610 C CA . GLU A 1 84 ? -6.997 -9.279 -0.142 1.00 98.69 84 GLU A CA 1
ATOM 611 C C . GLU A 1 84 ? -5.850 -8.936 -1.099 1.00 98.69 84 GLU A C 1
ATOM 613 O O . GLU A 1 84 ? -5.860 -9.417 -2.235 1.00 98.69 84 GLU A O 1
ATOM 618 N N . LEU A 1 85 ? -4.829 -8.208 -0.631 1.00 98.31 85 LEU A N 1
ATOM 619 C CA . LEU A 1 85 ? -3.592 -7.961 -1.379 1.00 98.31 85 LEU A CA 1
ATOM 620 C C . LEU A 1 85 ? -2.973 -9.281 -1.842 1.00 98.31 85 LEU A C 1
ATOM 622 O O . LEU A 1 85 ? -2.756 -9.475 -3.035 1.00 98.31 85 LEU A O 1
ATOM 626 N N . ALA A 1 86 ? -2.805 -10.240 -0.927 1.00 96.81 86 ALA A N 1
ATOM 627 C CA . ALA A 1 86 ? -2.259 -11.563 -1.227 1.00 96.81 86 ALA A CA 1
ATOM 628 C C . ALA A 1 86 ? -3.113 -12.399 -2.197 1.00 96.81 86 ALA A C 1
ATOM 630 O O . ALA A 1 86 ? -2.666 -13.449 -2.653 1.00 96.81 86 ALA A O 1
ATOM 631 N N . ARG A 1 87 ? -4.354 -11.992 -2.483 1.00 97.62 87 ARG A N 1
ATOM 632 C CA . ARG A 1 87 ? -5.234 -12.643 -3.459 1.00 97.62 87 ARG A CA 1
ATOM 633 C C . ARG A 1 87 ? -5.237 -11.912 -4.804 1.00 97.62 87 ARG A C 1
ATOM 635 O O . ARG A 1 87 ? -5.410 -12.569 -5.824 1.00 97.62 87 ARG A O 1
ATOM 642 N N . ARG A 1 88 ? -5.071 -10.583 -4.805 1.00 97.44 88 ARG A N 1
ATOM 643 C CA . ARG A 1 88 ? -5.069 -9.731 -6.009 1.00 97.44 88 ARG A CA 1
ATOM 644 C C . ARG A 1 88 ? -3.695 -9.581 -6.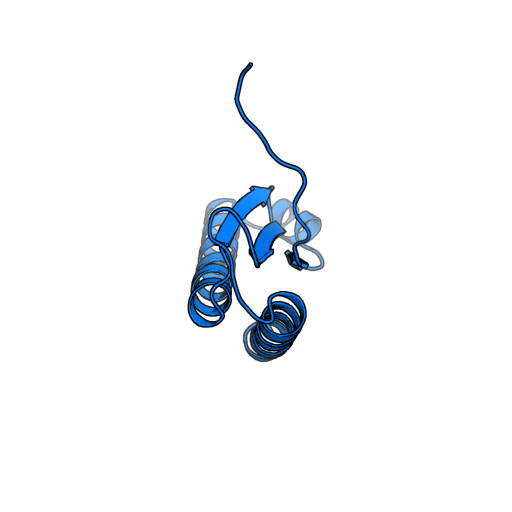663 1.00 97.44 88 ARG A C 1
ATOM 646 O O . ARG A 1 88 ? -3.646 -9.353 -7.861 1.00 97.44 88 ARG A O 1
ATOM 653 N N . LEU A 1 89 ? -2.618 -9.702 -5.890 1.00 93.88 89 LEU A N 1
ATOM 654 C CA . LEU A 1 89 ? -1.228 -9.556 -6.342 1.00 93.88 89 LEU A CA 1
ATOM 655 C C . LEU A 1 89 ? -0.539 -10.909 -6.607 1.00 93.88 89 LEU A C 1
ATOM 657 O O . LEU A 1 89 ? 0.686 -10.990 -6.573 1.00 93.88 89 LEU A O 1
ATOM 661 N N . ARG A 1 90 ? -1.326 -11.976 -6.793 1.00 72.88 90 ARG A N 1
ATOM 662 C CA . ARG A 1 90 ? -0.827 -13.318 -7.124 1.00 72.88 90 ARG A CA 1
ATOM 663 C C . ARG A 1 90 ? -0.437 -13.446 -8.584 1.00 72.88 90 ARG A C 1
ATOM 665 O O . ARG A 1 90 ? -1.193 -12.916 -9.425 1.00 72.88 90 ARG A O 1
#

InterPro domains:
  IPR001054 Adenylyl cyclase class-3/4/guanylyl cyclase [PF00211] (7-68)
  IPR001054 Adenylyl cyclase class-3/4/guanylyl cyclase [PS50125] (10-68)
  IPR001054 Adenylyl cyclase class-3/4/guanylyl cyclase [cd07302] (8-90)
  IPR029787 Nucleotide cyclase [G3DSA:3.30.70.1230] (1-90)
  IPR029787 Nucleotide cyclase [SSF55073] (2-89)
  IPR050697 Adenylyl/Guanylyl Cyclase Class-3/4 [PTHR43081] (4-89)